Protein AF-A0A3N5SNY5-F1 (afdb_monomer_lite)

pLDDT: mean 95.53, std 6.92, range [54.91, 98.69]

Secondary structure (DSSP, 8-state):
--HHHHHHHHHHHHHHHHHHTT-HHHHHHHHHHHHHH-TT-HHHHHHHHHH-S-HHHHHHHHHHHHHH-TT-

Foldseek 3Di:
DLVLQVQLVVLLVVLVVCVVVVNLVSNLVSLVSSCVSCVLDLSSLCSNLSRDPDPVRSVVSNVSSCVSPVPD

Radius of gyration: 11.34 Å; chains: 1; bounding box: 25×27×28 Å

Sequence (72 aa):
MNSQFIEAREFIAKAREALRRGDHQSARQLGEQAAQRAPKMEDVWLILAASDPDPRQALAYARKALQLNPQS

Structure (mmCIF, N/CA/C/O backbone):
data_AF-A0A3N5SNY5-F1
#
_entry.id   AF-A0A3N5SNY5-F1
#
loop_
_atom_site.group_PDB
_atom_site.id
_atom_site.type_symbol
_atom_site.label_atom_id
_atom_site.label_alt_id
_atom_site.label_comp_id
_atom_site.label_asym_id
_atom_site.label_entity_id
_atom_site.label_seq_id
_atom_site.pdbx_PDB_ins_code
_atom_site.Cartn_x
_atom_site.Cartn_y
_atom_site.Cartn_z
_atom_site.occupancy
_atom_site.B_iso_or_equiv
_atom_site.auth_seq_id
_atom_site.auth_comp_id
_atom_site.auth_asym_id
_atom_site.auth_atom_id
_atom_site.pdbx_PDB_model_num
ATOM 1 N N . MET A 1 1 ? 14.158 0.244 -20.818 1.00 54.91 1 MET A N 1
ATOM 2 C CA . MET A 1 1 ? 13.651 0.097 -19.434 1.00 54.91 1 MET A CA 1
ATOM 3 C C . MET A 1 1 ? 12.131 0.124 -19.487 1.00 54.91 1 MET A C 1
ATOM 5 O O . MET A 1 1 ? 11.603 0.889 -20.279 1.00 54.91 1 MET A O 1
ATOM 9 N N . ASN A 1 2 ? 11.431 -0.727 -18.732 1.00 76.50 2 ASN A N 1
ATOM 10 C CA . ASN A 1 2 ? 9.967 -0.780 -18.772 1.00 76.50 2 ASN A CA 1
ATOM 11 C C . ASN A 1 2 ? 9.387 0.396 -17.961 1.00 76.50 2 ASN A C 1
ATOM 13 O O . ASN A 1 2 ? 9.383 0.341 -16.732 1.00 76.50 2 ASN A O 1
ATOM 17 N N . SER A 1 3 ? 8.965 1.474 -18.633 1.00 86.56 3 SER A N 1
ATOM 18 C CA . SER A 1 3 ? 8.559 2.742 -17.998 1.00 86.56 3 SER A CA 1
ATOM 19 C C . SER A 1 3 ? 7.457 2.573 -16.947 1.00 86.56 3 SER A C 1
ATOM 21 O O . SER A 1 3 ? 7.503 3.218 -15.905 1.00 86.56 3 SER A O 1
ATOM 23 N N . GLN A 1 4 ? 6.543 1.618 -17.144 1.00 87.62 4 GLN A N 1
ATOM 24 C CA . GLN A 1 4 ? 5.473 1.301 -16.187 1.00 87.62 4 GLN A CA 1
ATOM 25 C C . GLN A 1 4 ? 6.009 0.856 -14.819 1.00 87.62 4 GLN A C 1
ATOM 27 O O . GLN A 1 4 ? 5.429 1.164 -13.781 1.00 87.62 4 GLN A O 1
ATOM 32 N N . PHE A 1 5 ? 7.138 0.146 -14.800 1.00 90.19 5 PHE A N 1
ATOM 33 C CA . PHE A 1 5 ? 7.751 -0.331 -13.563 1.00 90.19 5 PHE A CA 1
ATOM 34 C C . PHE A 1 5 ? 8.463 0.793 -12.800 1.00 90.19 5 PHE A C 1
ATOM 36 O O . PHE A 1 5 ? 8.479 0.788 -11.570 1.00 90.19 5 PHE A O 1
ATOM 43 N N . ILE A 1 6 ? 9.030 1.766 -13.522 1.00 93.56 6 ILE A N 1
ATOM 44 C CA . ILE A 1 6 ? 9.632 2.967 -12.927 1.00 93.56 6 ILE A CA 1
ATOM 45 C C . ILE A 1 6 ? 8.531 3.822 -12.292 1.00 93.56 6 ILE A C 1
ATOM 47 O O . ILE A 1 6 ? 8.616 4.134 -11.108 1.00 93.56 6 ILE A O 1
ATOM 51 N N . GLU A 1 7 ? 7.454 4.095 -13.031 1.00 93.88 7 GLU A N 1
ATOM 52 C CA . GLU A 1 7 ? 6.295 4.844 -12.529 1.00 93.88 7 GLU A CA 1
ATOM 53 C C . GLU A 1 7 ? 5.666 4.177 -11.295 1.00 93.88 7 GLU A C 1
ATOM 55 O O . GLU A 1 7 ? 5.402 4.840 -10.294 1.00 93.88 7 GLU A O 1
ATOM 60 N N . ALA A 1 8 ? 5.483 2.850 -11.315 1.00 96.38 8 ALA A N 1
ATOM 61 C CA . ALA A 1 8 ? 4.959 2.115 -10.164 1.00 96.38 8 ALA A CA 1
ATOM 62 C C . ALA A 1 8 ? 5.837 2.282 -8.913 1.00 96.38 8 ALA A C 1
ATOM 64 O O . ALA A 1 8 ? 5.319 2.485 -7.815 1.00 96.38 8 ALA A O 1
ATOM 65 N N . ARG A 1 9 ? 7.167 2.243 -9.070 1.00 96.50 9 ARG A N 1
ATOM 66 C CA . ARG A 1 9 ? 8.110 2.463 -7.962 1.00 96.50 9 ARG A CA 1
ATOM 67 C C . ARG A 1 9 ? 8.023 3.877 -7.402 1.00 96.50 9 ARG A C 1
ATOM 69 O O . ARG A 1 9 ? 8.077 4.043 -6.185 1.00 96.50 9 ARG A O 1
ATOM 76 N N . GLU A 1 10 ? 7.862 4.881 -8.257 1.00 97.44 10 GLU A N 1
ATOM 77 C CA . GLU A 1 10 ? 7.665 6.262 -7.812 1.00 97.44 10 GLU A CA 1
ATOM 78 C C . GLU A 1 10 ? 6.361 6.427 -7.025 1.00 97.44 10 GLU A C 1
ATOM 80 O O . GLU A 1 10 ? 6.358 7.063 -5.968 1.00 97.44 10 GLU A O 1
ATOM 85 N N . PHE A 1 11 ? 5.265 5.823 -7.493 1.00 98.25 11 PHE A N 1
ATOM 86 C CA . PHE A 1 11 ? 3.998 5.830 -6.763 1.00 98.25 11 PHE A CA 1
ATOM 87 C C . PHE A 1 11 ? 4.122 5.148 -5.399 1.00 98.25 11 PHE A C 1
ATOM 89 O O . PHE A 1 11 ? 3.674 5.711 -4.402 1.00 98.25 11 PHE A O 1
ATOM 96 N N . ILE A 1 12 ? 4.802 4.001 -5.315 1.00 98.19 12 ILE A N 1
ATOM 97 C CA . ILE A 1 12 ? 5.064 3.311 -4.040 1.00 98.19 12 ILE A CA 1
ATOM 98 C C . ILE A 1 12 ? 5.897 4.181 -3.097 1.00 98.19 12 ILE A C 1
ATOM 100 O O . ILE A 1 12 ? 5.583 4.273 -1.911 1.00 98.19 12 ILE A O 1
ATOM 104 N N . ALA A 1 13 ? 6.946 4.838 -3.599 1.00 98.38 13 ALA A N 1
ATOM 105 C CA . ALA A 1 13 ? 7.789 5.705 -2.781 1.00 98.38 13 ALA A CA 1
ATOM 106 C C . ALA A 1 13 ? 6.979 6.860 -2.166 1.00 98.38 13 ALA A C 1
ATOM 108 O O . ALA A 1 13 ? 7.055 7.093 -0.956 1.00 98.38 13 ALA A O 1
ATOM 109 N N . LYS A 1 14 ? 6.138 7.517 -2.975 1.00 98.62 14 LYS A N 1
ATOM 110 C CA . LYS A 1 14 ? 5.220 8.572 -2.517 1.00 98.62 14 LYS A CA 1
ATOM 111 C C . LYS A 1 14 ? 4.167 8.027 -1.547 1.00 98.62 14 LYS A C 1
ATOM 113 O O . LYS A 1 14 ? 3.880 8.666 -0.537 1.00 98.62 14 LYS A O 1
ATOM 118 N N . ALA A 1 15 ? 3.630 6.832 -1.797 1.00 98.56 15 ALA A N 1
ATOM 119 C CA . ALA A 1 15 ? 2.641 6.207 -0.923 1.00 98.56 15 ALA A CA 1
ATOM 120 C C . ALA A 1 15 ? 3.220 5.884 0.461 1.00 98.56 15 ALA A C 1
ATOM 122 O O . ALA A 1 15 ? 2.583 6.155 1.477 1.00 98.56 15 ALA A O 1
ATOM 123 N N . ARG A 1 16 ? 4.463 5.385 0.524 1.00 98.38 16 ARG A N 1
ATOM 124 C CA . ARG A 1 16 ? 5.181 5.174 1.795 1.00 98.38 16 ARG A CA 1
ATOM 125 C C . ARG A 1 16 ? 5.368 6.474 2.567 1.00 98.38 16 ARG A C 1
ATOM 127 O O . ARG A 1 16 ? 5.341 6.469 3.793 1.00 98.38 16 ARG A O 1
ATOM 134 N N . GLU A 1 17 ? 5.607 7.582 1.875 1.00 98.62 17 GLU A N 1
ATOM 135 C CA . GLU A 1 17 ? 5.707 8.894 2.512 1.00 98.62 17 GLU A CA 1
ATOM 136 C C . GLU A 1 17 ? 4.364 9.374 3.065 1.00 98.62 17 GLU A C 1
ATOM 138 O O . GLU A 1 17 ? 4.313 9.842 4.200 1.00 98.62 17 GLU A O 1
ATOM 143 N N . ALA A 1 18 ? 3.279 9.196 2.311 1.00 98.62 18 ALA A N 1
ATOM 144 C CA . ALA A 1 18 ? 1.927 9.479 2.781 1.00 98.62 18 ALA A CA 1
ATOM 145 C C . ALA A 1 18 ? 1.572 8.655 4.035 1.00 98.62 18 ALA A C 1
ATOM 147 O O . ALA A 1 18 ? 1.161 9.239 5.036 1.00 98.62 18 ALA A O 1
ATOM 148 N N . LEU A 1 19 ? 1.860 7.344 4.047 1.00 98.38 19 LEU A N 1
ATOM 149 C CA . LEU A 1 19 ? 1.682 6.489 5.232 1.00 98.38 19 LEU A CA 1
ATOM 150 C C . LEU A 1 19 ? 2.471 6.998 6.443 1.00 98.38 19 LEU A C 1
ATOM 152 O O . LEU A 1 19 ? 1.924 7.084 7.538 1.00 98.38 19 LEU A O 1
ATOM 156 N N . ARG A 1 20 ? 3.739 7.393 6.256 1.00 98.25 20 ARG A N 1
ATOM 157 C CA . ARG A 1 20 ? 4.572 7.955 7.337 1.00 98.25 20 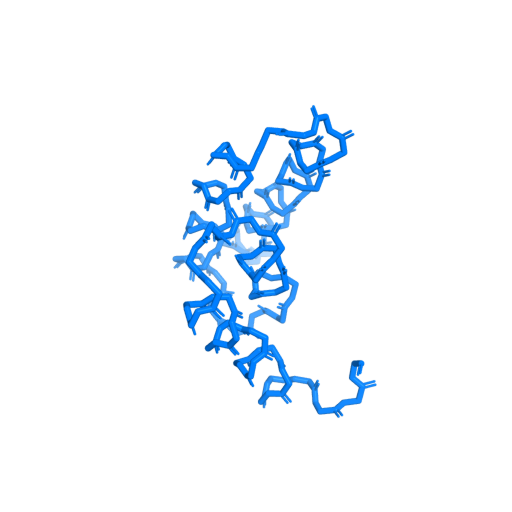ARG A CA 1
ATOM 158 C C . ARG A 1 20 ? 3.992 9.237 7.941 1.00 98.25 20 ARG A C 1
ATOM 160 O O . ARG A 1 20 ? 4.287 9.540 9.091 1.00 98.25 20 ARG A O 1
ATOM 167 N N . ARG A 1 21 ? 3.186 9.982 7.181 1.00 98.00 21 ARG A N 1
ATOM 168 C CA . ARG A 1 21 ? 2.477 11.184 7.644 1.00 98.00 21 ARG A CA 1
ATOM 169 C C . ARG A 1 21 ? 1.073 10.899 8.191 1.00 98.00 21 ARG A C 1
ATOM 171 O O . ARG A 1 21 ? 0.400 11.841 8.594 1.00 98.00 21 ARG A O 1
ATOM 178 N N . GLY A 1 22 ? 0.620 9.643 8.187 1.00 97.88 22 GLY A N 1
ATOM 179 C CA . GLY A 1 22 ? -0.751 9.268 8.551 1.00 97.88 22 GLY A CA 1
ATOM 180 C C . GLY A 1 22 ? -1.797 9.584 7.474 1.00 97.88 22 GLY A C 1
ATOM 181 O O . GLY A 1 22 ? -2.994 9.485 7.728 1.00 97.88 22 GLY A O 1
ATOM 182 N N . ASP A 1 23 ? -1.372 9.949 6.262 1.00 98.44 23 ASP A N 1
ATOM 183 C CA . ASP A 1 23 ? -2.265 10.215 5.135 1.00 98.44 23 ASP A CA 1
ATOM 184 C C . ASP A 1 23 ? -2.593 8.910 4.392 1.00 98.44 23 ASP A C 1
ATOM 186 O O . ASP A 1 23 ? -2.048 8.592 3.328 1.00 98.44 23 ASP A O 1
ATOM 190 N N . HIS A 1 24 ? -3.479 8.117 4.998 1.00 97.69 24 HIS A N 1
ATOM 191 C CA . HIS A 1 24 ? -3.914 6.833 4.447 1.00 97.69 24 HIS A CA 1
ATOM 192 C C . HIS A 1 24 ? -4.672 6.995 3.120 1.00 97.69 24 HIS A C 1
ATOM 194 O O . HIS A 1 24 ? -4.540 6.152 2.234 1.00 97.69 24 HIS A O 1
ATOM 200 N N . GLN A 1 25 ? -5.410 8.097 2.937 1.00 98.38 25 GLN A N 1
ATOM 201 C CA . GLN A 1 25 ? -6.159 8.351 1.707 1.00 98.38 25 GLN A CA 1
ATOM 202 C C . GLN A 1 25 ? -5.217 8.540 0.511 1.00 98.38 25 GLN A C 1
ATOM 204 O O . GLN A 1 25 ? -5.378 7.858 -0.504 1.00 98.38 25 GLN A O 1
ATOM 209 N N . SER A 1 26 ? -4.213 9.416 0.625 1.00 98.44 26 SER A N 1
ATOM 210 C CA . SER A 1 26 ? -3.238 9.614 -0.454 1.00 98.44 26 SER A CA 1
ATOM 211 C C . SER A 1 26 ? -2.414 8.353 -0.698 1.00 98.44 26 SER A C 1
ATOM 213 O O . SER A 1 26 ? -2.157 7.996 -1.849 1.00 98.44 26 SER A O 1
ATOM 215 N N . 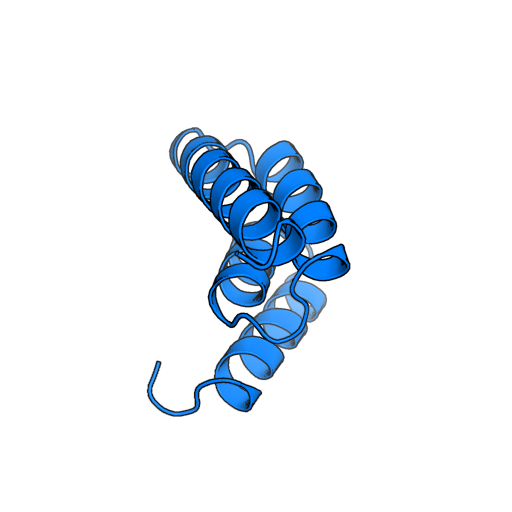ALA A 1 27 ? -2.028 7.640 0.366 1.00 98.69 27 ALA A N 1
ATOM 216 C CA . ALA A 1 27 ? -1.306 6.377 0.242 1.00 98.69 27 ALA A CA 1
ATOM 217 C C . ALA A 1 27 ? -2.092 5.337 -0.567 1.00 98.69 27 ALA A C 1
ATOM 219 O O . ALA A 1 27 ? -1.522 4.693 -1.450 1.00 98.69 27 ALA A O 1
ATOM 220 N N . ARG A 1 28 ? -3.402 5.224 -0.321 1.00 98.44 28 ARG A N 1
ATOM 221 C CA . ARG A 1 28 ? -4.287 4.327 -1.064 1.00 98.44 28 ARG A CA 1
ATOM 222 C C . ARG A 1 28 ? -4.373 4.713 -2.537 1.00 98.44 28 ARG A C 1
ATOM 224 O O . ARG A 1 28 ? -4.153 3.861 -3.391 1.00 98.44 28 ARG A O 1
ATOM 231 N N . GLN A 1 29 ? -4.627 5.985 -2.844 1.00 98.50 29 GLN A N 1
ATOM 232 C CA . GLN A 1 29 ? -4.732 6.463 -4.230 1.00 98.50 29 GLN A CA 1
ATOM 233 C C . GLN A 1 29 ? -3.443 6.206 -5.026 1.00 98.50 29 GLN A C 1
ATOM 235 O O . GLN A 1 29 ? -3.483 5.742 -6.166 1.00 98.50 29 GLN A O 1
ATOM 240 N N . LEU A 1 30 ? -2.286 6.455 -4.410 1.00 98.62 30 LEU A N 1
ATOM 241 C CA . LEU A 1 30 ? -0.982 6.167 -5.007 1.00 98.62 30 LEU A CA 1
ATOM 242 C C . LEU A 1 30 ? -0.755 4.655 -5.169 1.00 98.62 30 LEU A C 1
ATOM 244 O O . LEU A 1 30 ? -0.246 4.218 -6.201 1.00 98.62 30 LEU A O 1
ATOM 248 N N . GLY A 1 31 ? -1.171 3.843 -4.194 1.00 98.31 31 GLY A N 1
ATOM 249 C CA . GLY A 1 31 ? -1.146 2.382 -4.287 1.00 98.31 31 GLY A CA 1
ATOM 250 C C . GLY A 1 31 ? -2.003 1.845 -5.438 1.00 98.31 31 GLY A C 1
ATOM 251 O O . GLY A 1 31 ? -1.556 0.978 -6.185 1.00 98.31 31 GLY A O 1
ATOM 252 N N . GLU A 1 32 ? -3.200 2.397 -5.646 1.00 98.06 32 GLU A N 1
ATOM 253 C CA . GLU A 1 32 ? -4.096 2.030 -6.751 1.00 98.06 32 GLU A CA 1
ATOM 254 C C . GLU A 1 32 ? -3.469 2.378 -8.112 1.00 98.06 32 GLU A C 1
ATOM 256 O O . GLU A 1 32 ? -3.494 1.561 -9.037 1.00 98.06 32 GLU A O 1
ATOM 261 N N . GLN A 1 33 ? -2.826 3.546 -8.227 1.00 98.19 33 GLN A N 1
ATOM 262 C CA . GLN A 1 33 ? -2.064 3.930 -9.423 1.00 98.19 33 GLN A CA 1
ATOM 263 C C . GLN A 1 33 ? -0.887 2.979 -9.677 1.00 98.19 33 GLN A C 1
ATOM 265 O O . GLN A 1 33 ? -0.675 2.540 -10.811 1.00 98.19 33 GLN A O 1
ATOM 270 N N . ALA A 1 34 ? -0.153 2.595 -8.629 1.00 97.75 34 ALA A N 1
ATOM 271 C CA . ALA A 1 34 ? 0.929 1.621 -8.738 1.00 97.75 34 ALA A CA 1
ATOM 272 C C . ALA A 1 34 ? 0.413 0.236 -9.176 1.00 97.75 34 ALA A C 1
ATOM 274 O O . ALA A 1 34 ? 1.030 -0.406 -10.027 1.00 97.75 34 ALA A O 1
ATOM 275 N N . ALA A 1 35 ? -0.749 -0.198 -8.673 1.00 97.12 35 ALA A N 1
ATOM 276 C CA . ALA A 1 35 ? -1.379 -1.470 -9.032 1.00 97.12 35 ALA A CA 1
ATOM 277 C C . ALA A 1 35 ? -1.806 -1.547 -10.492 1.00 97.12 35 ALA A C 1
ATOM 279 O O . ALA A 1 35 ? -1.672 -2.603 -11.108 1.00 97.12 35 ALA A O 1
ATOM 280 N N . GLN A 1 36 ? -2.271 -0.437 -11.063 1.00 96.69 36 GLN A N 1
ATOM 281 C CA . GLN A 1 36 ? -2.605 -0.369 -12.486 1.00 96.69 36 GLN A CA 1
ATOM 282 C C . GLN A 1 36 ? -1.366 -0.548 -13.374 1.00 96.69 36 GLN A C 1
ATOM 284 O O . GLN A 1 36 ? -1.459 -1.133 -14.451 1.00 96.69 36 GLN A O 1
ATOM 289 N N . ARG A 1 37 ? -0.199 -0.069 -12.924 1.00 95.81 37 ARG A N 1
ATOM 290 C CA . ARG A 1 37 ? 1.058 -0.118 -13.689 1.00 95.81 37 ARG A CA 1
ATOM 291 C C . ARG A 1 37 ? 1.832 -1.418 -13.489 1.00 95.81 37 ARG A C 1
ATOM 293 O O . ARG A 1 37 ? 2.406 -1.942 -14.439 1.00 95.81 37 ARG A O 1
ATOM 300 N N . ALA A 1 38 ? 1.855 -1.944 -12.267 1.00 95.75 38 ALA A N 1
ATOM 301 C CA . ALA A 1 38 ? 2.627 -3.128 -11.906 1.00 95.75 38 ALA A CA 1
ATOM 302 C C . ALA A 1 38 ? 1.840 -4.061 -10.963 1.00 95.75 38 ALA A C 1
ATOM 304 O O . ALA A 1 38 ? 2.242 -4.270 -9.819 1.00 95.75 38 ALA A O 1
ATOM 305 N N . PRO A 1 39 ? 0.758 -4.713 -11.433 1.00 95.88 39 PRO A N 1
ATOM 306 C CA . PRO A 1 39 ? -0.094 -5.557 -10.585 1.00 95.88 39 PRO A CA 1
ATOM 307 C C . PRO A 1 39 ? 0.607 -6.815 -10.045 1.00 95.88 39 PRO A C 1
ATOM 309 O O . PRO A 1 39 ? 0.091 -7.463 -9.136 1.00 95.88 39 PRO A O 1
ATOM 312 N N . LYS A 1 40 ? 1.765 -7.183 -10.607 1.00 95.50 40 LYS A N 1
ATOM 313 C CA . LYS A 1 40 ? 2.600 -8.313 -10.164 1.00 95.50 40 LYS A CA 1
ATOM 314 C C . LYS A 1 40 ? 3.687 -7.909 -9.162 1.00 95.50 40 LYS A C 1
ATOM 316 O O . LYS A 1 40 ? 4.493 -8.749 -8.782 1.00 95.50 40 LYS A O 1
ATOM 321 N N . MET A 1 41 ? 3.751 -6.636 -8.777 1.00 95.19 41 MET A N 1
ATOM 322 C CA . MET A 1 41 ? 4.701 -6.155 -7.784 1.00 95.19 41 MET A CA 1
ATOM 323 C C . MET A 1 41 ? 4.075 -6.276 -6.397 1.00 95.19 41 MET A C 1
ATOM 325 O O . MET A 1 41 ? 3.007 -5.731 -6.142 1.00 95.19 41 MET A O 1
ATOM 329 N N . GLU A 1 42 ? 4.743 -7.004 -5.515 1.00 96.69 42 GLU A N 1
ATOM 330 C CA . GLU A 1 42 ? 4.285 -7.263 -4.152 1.00 96.69 42 GLU A CA 1
ATOM 331 C C . GLU A 1 42 ? 4.091 -5.974 -3.336 1.00 96.69 42 GLU A C 1
ATOM 333 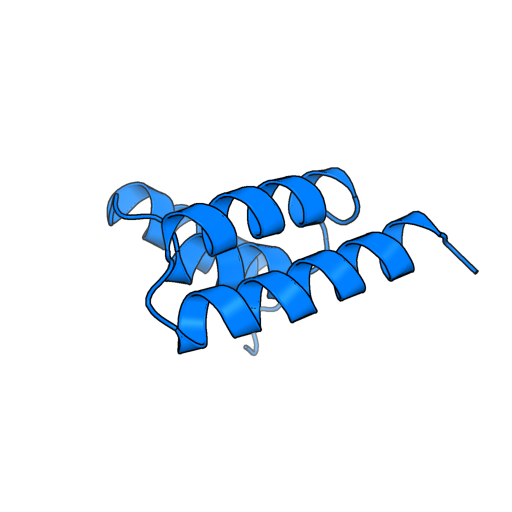O O . GLU A 1 42 ? 3.022 -5.768 -2.764 1.00 96.69 42 GLU A O 1
ATOM 338 N N . ASP A 1 43 ? 5.084 -5.076 -3.366 1.00 96.75 43 ASP A N 1
ATOM 339 C CA . ASP A 1 43 ? 5.095 -3.799 -2.637 1.00 96.75 43 ASP A CA 1
ATOM 340 C C . ASP A 1 43 ? 3.805 -2.985 -2.816 1.00 96.75 43 ASP A C 1
ATOM 342 O O . ASP A 1 43 ? 3.344 -2.331 -1.883 1.00 96.75 43 ASP A O 1
ATOM 346 N N . VAL A 1 44 ? 3.196 -3.040 -4.003 1.00 97.62 44 VAL A N 1
ATOM 347 C CA . VAL A 1 44 ? 1.917 -2.381 -4.294 1.00 97.62 44 VAL A CA 1
ATOM 348 C C . VAL A 1 44 ? 0.820 -2.855 -3.343 1.00 97.62 44 VAL A C 1
ATOM 350 O O . VAL A 1 44 ? 0.065 -2.052 -2.795 1.00 97.62 44 VAL A O 1
ATOM 353 N N . TRP A 1 45 ? 0.714 -4.167 -3.158 1.00 98.25 45 TRP A N 1
ATOM 354 C CA . TRP A 1 45 ? -0.344 -4.781 -2.366 1.00 98.25 45 TRP A CA 1
ATOM 355 C C . TRP A 1 45 ? -0.115 -4.571 -0.875 1.00 98.25 45 TRP A C 1
ATOM 357 O O . TRP A 1 45 ? -1.083 -4.378 -0.146 1.00 98.25 45 TRP A O 1
ATOM 367 N N . LEU A 1 46 ? 1.142 -4.514 -0.431 1.00 97.94 46 LEU A N 1
ATOM 368 C CA . LEU A 1 46 ? 1.472 -4.134 0.943 1.00 97.94 46 LEU A CA 1
ATOM 369 C C . LEU A 1 46 ? 1.073 -2.683 1.246 1.00 97.94 46 LEU A C 1
ATOM 371 O O . LEU A 1 46 ? 0.507 -2.410 2.303 1.00 97.94 46 LEU A O 1
ATOM 375 N N . ILE A 1 47 ? 1.295 -1.756 0.307 1.00 98.31 47 ILE A N 1
ATOM 376 C CA . ILE A 1 47 ? 0.842 -0.364 0.448 1.00 98.31 47 ILE A CA 1
ATOM 377 C C . ILE A 1 47 ? -0.679 -0.284 0.537 1.00 98.31 47 ILE A C 1
ATOM 379 O O . ILE A 1 47 ? -1.204 0.399 1.416 1.00 98.31 47 ILE A O 1
ATOM 383 N N . LEU A 1 48 ? -1.390 -0.988 -0.344 1.00 98.44 48 LEU A N 1
ATOM 384 C CA . LEU A 1 48 ? -2.851 -1.028 -0.317 1.00 98.44 48 LEU A CA 1
ATOM 385 C C . LEU A 1 48 ? -3.375 -1.646 0.986 1.00 98.44 48 LEU A C 1
ATOM 387 O O . LEU A 1 48 ? -4.292 -1.103 1.592 1.00 98.44 48 LEU A O 1
ATOM 391 N N . ALA A 1 49 ? -2.749 -2.718 1.476 1.00 98.38 49 ALA A N 1
ATOM 392 C CA . ALA A 1 49 ? -3.099 -3.325 2.758 1.00 98.38 49 ALA A CA 1
ATOM 393 C C . ALA A 1 49 ? -2.915 -2.357 3.940 1.00 98.38 49 ALA A C 1
ATOM 395 O O . ALA A 1 49 ? -3.757 -2.313 4.830 1.00 98.38 49 ALA A O 1
ATOM 396 N N . ALA A 1 50 ? -1.844 -1.560 3.941 1.00 98.12 50 ALA A N 1
ATOM 397 C CA . ALA A 1 50 ? -1.546 -0.605 5.011 1.00 98.12 50 ALA A CA 1
ATOM 398 C C . ALA A 1 50 ? -2.363 0.703 4.943 1.00 98.12 50 ALA A C 1
ATOM 400 O O . ALA A 1 50 ? -2.361 1.487 5.895 1.00 98.12 50 ALA A O 1
ATOM 401 N N . SER A 1 51 ? -3.015 0.981 3.812 1.00 98.25 51 SER A N 1
ATOM 402 C CA . SER A 1 51 ? -3.735 2.238 3.569 1.00 98.25 51 SER A CA 1
ATOM 403 C C . SER A 1 51 ? -5.254 2.091 3.520 1.00 98.25 51 SER A C 1
ATOM 405 O O . SER A 1 51 ? -5.950 3.096 3.664 1.00 98.25 51 SER A O 1
ATOM 407 N N . ASP A 1 52 ? -5.790 0.882 3.330 1.00 98.00 52 ASP A N 1
ATOM 408 C CA . ASP A 1 52 ? -7.236 0.681 3.256 1.00 98.00 52 ASP A CA 1
ATOM 409 C C . ASP A 1 52 ? -7.888 0.715 4.655 1.00 98.00 52 ASP A C 1
ATOM 411 O O . ASP A 1 52 ? -7.481 -0.049 5.534 1.00 98.00 52 ASP A O 1
ATOM 415 N N . PRO A 1 53 ? -8.899 1.575 4.890 1.00 96.94 53 PRO A N 1
ATOM 416 C CA . PRO A 1 53 ? -9.617 1.610 6.162 1.00 96.94 53 PRO A CA 1
ATOM 417 C C . PRO A 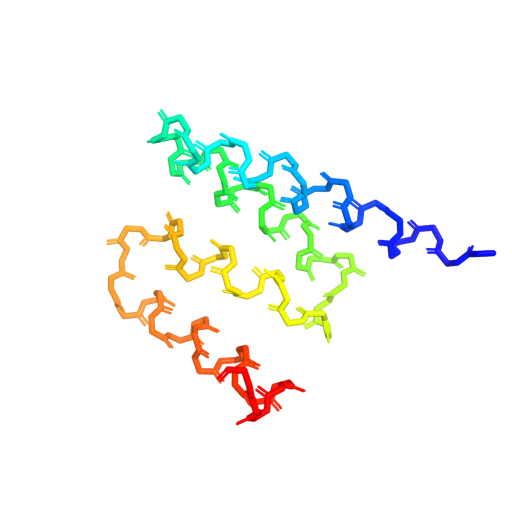1 53 ? -10.553 0.408 6.374 1.00 96.94 53 PRO A C 1
ATOM 419 O O . PRO A 1 53 ? -10.960 0.168 7.511 1.00 96.94 53 PRO A O 1
ATOM 422 N N . ASP A 1 54 ? -10.923 -0.340 5.325 1.00 97.88 54 ASP A N 1
ATOM 423 C CA . ASP A 1 54 ? -11.722 -1.559 5.471 1.00 97.88 54 ASP A CA 1
ATOM 424 C C . ASP A 1 54 ? -10.810 -2.761 5.791 1.00 97.88 54 ASP A C 1
ATOM 426 O O . ASP A 1 54 ? -10.045 -3.210 4.928 1.00 97.88 54 ASP A O 1
ATOM 430 N N . PRO A 1 55 ? -10.914 -3.364 6.993 1.00 96.94 55 PRO A N 1
ATOM 431 C CA . PRO A 1 55 ? -10.062 -4.482 7.390 1.00 96.94 55 PRO A CA 1
ATOM 432 C C . PRO A 1 55 ? -10.224 -5.722 6.499 1.00 96.94 55 PRO A C 1
ATOM 434 O O . PRO A 1 55 ? -9.280 -6.503 6.351 1.00 96.94 55 PRO A O 1
ATOM 437 N N . ARG A 1 56 ? -11.394 -5.932 5.880 1.00 98.12 56 ARG A N 1
ATOM 438 C CA . ARG A 1 56 ? -11.608 -7.061 4.958 1.00 98.12 56 ARG A CA 1
ATOM 439 C C . ARG A 1 56 ? -10.854 -6.843 3.654 1.00 98.12 56 ARG A C 1
ATOM 441 O O . ARG A 1 56 ? -10.243 -7.778 3.132 1.00 98.12 56 ARG A O 1
ATOM 448 N N . GLN A 1 57 ? -10.873 -5.611 3.156 1.00 98.06 57 GLN A N 1
ATOM 449 C CA . GLN A 1 57 ? -10.178 -5.230 1.936 1.00 98.06 57 GLN A CA 1
ATOM 450 C C . GLN A 1 57 ? -8.658 -5.221 2.147 1.00 98.06 57 GLN A C 1
ATOM 452 O O . GLN A 1 57 ? -7.924 -5.791 1.336 1.00 98.06 57 GLN A O 1
ATOM 457 N N . ALA A 1 58 ? -8.194 -4.692 3.283 1.00 98.00 58 ALA A N 1
ATOM 458 C CA . ALA A 1 58 ? -6.795 -4.745 3.696 1.00 98.00 58 ALA A CA 1
ATOM 459 C C . ALA A 1 58 ? -6.269 -6.189 3.772 1.00 98.00 58 ALA A C 1
ATOM 461 O O . ALA A 1 58 ? -5.209 -6.503 3.223 1.00 98.00 58 ALA A O 1
ATOM 462 N N . LEU A 1 59 ? -7.043 -7.105 4.369 1.00 98.31 59 LEU A N 1
ATOM 463 C CA . LEU A 1 59 ? -6.696 -8.528 4.422 1.00 98.31 59 LEU A CA 1
ATOM 464 C C . LEU A 1 59 ? -6.609 -9.157 3.024 1.00 98.31 59 LEU A C 1
ATOM 466 O O . LEU A 1 59 ? -5.719 -9.971 2.768 1.00 98.31 59 LEU A O 1
ATOM 470 N N . ALA A 1 60 ? -7.516 -8.801 2.113 1.00 98.25 60 ALA A N 1
ATOM 471 C CA . ALA A 1 60 ? -7.473 -9.293 0.739 1.00 98.25 60 ALA A CA 1
ATOM 472 C C . ALA A 1 60 ? -6.192 -8.842 0.015 1.00 98.25 60 ALA A C 1
ATOM 474 O O . ALA A 1 60 ? -5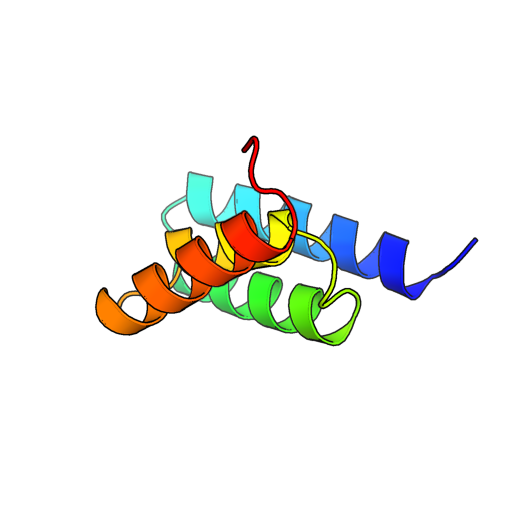.567 -9.646 -0.681 1.00 98.25 60 ALA A O 1
ATOM 475 N N . TYR A 1 61 ? -5.758 -7.597 0.223 1.00 98.25 61 TYR A N 1
ATOM 476 C CA . TYR A 1 61 ? -4.494 -7.101 -0.321 1.00 98.25 61 TYR A CA 1
ATOM 477 C C . TYR A 1 61 ? -3.278 -7.802 0.288 1.00 98.25 61 TYR A C 1
ATOM 479 O O . TYR A 1 61 ? -2.414 -8.256 -0.461 1.00 98.25 61 TYR A O 1
ATOM 487 N N . ALA A 1 62 ? -3.241 -7.990 1.609 1.00 97.75 62 ALA A N 1
ATOM 488 C CA . ALA A 1 62 ? -2.158 -8.716 2.273 1.00 97.75 62 ALA A CA 1
ATOM 489 C C . ALA A 1 62 ? -2.031 -10.160 1.750 1.00 97.75 62 ALA A C 1
ATOM 491 O O . ALA A 1 62 ? -0.937 -10.627 1.439 1.00 97.75 62 ALA A O 1
ATOM 492 N N . ARG A 1 63 ? -3.159 -10.856 1.552 1.00 97.81 63 ARG A N 1
ATOM 493 C CA . ARG A 1 63 ? -3.168 -12.193 0.933 1.00 97.81 63 ARG A CA 1
ATOM 494 C C . ARG A 1 63 ? -2.612 -12.178 -0.486 1.00 97.81 63 ARG A C 1
ATOM 496 O O . ARG A 1 63 ? -1.911 -13.107 -0.872 1.00 97.81 63 ARG A O 1
ATOM 503 N N . LYS A 1 64 ? -2.915 -11.139 -1.265 1.00 97.31 64 LYS A N 1
ATOM 504 C CA . LYS A 1 64 ? -2.394 -10.996 -2.626 1.00 97.31 64 LYS A CA 1
ATOM 505 C C . LYS A 1 64 ? -0.888 -10.726 -2.649 1.00 97.31 64 LYS A C 1
ATOM 507 O O . LYS A 1 64 ? -0.208 -11.276 -3.509 1.00 97.31 64 LYS A O 1
ATOM 512 N N . ALA A 1 65 ? -0.368 -9.946 -1.699 1.00 97.38 65 ALA A N 1
ATOM 513 C CA . ALA A 1 65 ? 1.074 -9.774 -1.518 1.00 97.38 65 ALA A CA 1
ATOM 514 C C . ALA A 1 65 ? 1.757 -11.131 -1.274 1.00 97.38 65 ALA A C 1
ATOM 516 O O . ALA A 1 65 ? 2.638 -11.516 -2.037 1.00 97.38 65 ALA A O 1
ATOM 517 N N . LEU A 1 66 ? 1.242 -11.922 -0.325 1.00 96.69 66 LEU A N 1
ATOM 518 C CA . LEU A 1 66 ? 1.761 -13.263 -0.020 1.00 96.69 66 LEU A CA 1
ATOM 519 C C . LEU A 1 66 ? 1.662 -14.245 -1.198 1.00 96.69 66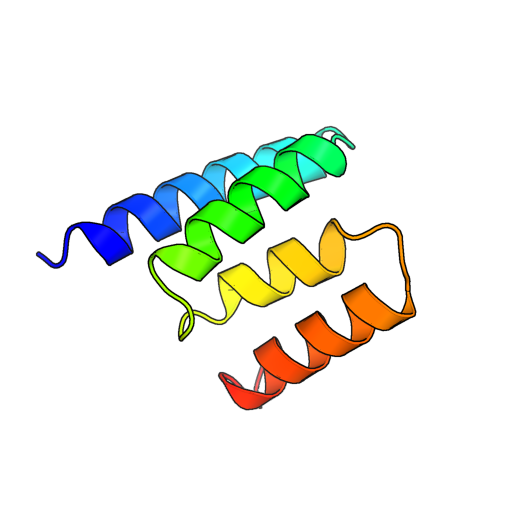 LEU A C 1
ATOM 521 O O . LEU A 1 66 ? 2.511 -15.115 -1.354 1.00 96.69 66 LEU A O 1
ATOM 525 N N . GLN A 1 67 ? 0.644 -14.128 -2.055 1.00 96.62 67 GLN A N 1
ATOM 526 C CA . GLN A 1 67 ? 0.557 -14.940 -3.276 1.00 96.62 67 GLN A CA 1
ATOM 527 C C . GLN A 1 67 ? 1.663 -14.607 -4.286 1.00 96.62 67 GLN A C 1
ATOM 529 O O . GLN A 1 67 ? 2.083 -15.487 -5.035 1.00 96.62 67 GLN A O 1
ATOM 534 N N . LEU A 1 68 ? 2.107 -13.348 -4.339 1.00 95.69 68 LEU A N 1
ATOM 535 C CA . LEU A 1 68 ? 3.185 -12.906 -5.227 1.00 95.69 68 LEU A CA 1
ATOM 536 C C . LEU A 1 68 ? 4.565 -13.210 -4.644 1.00 95.69 68 LEU A C 1
ATOM 538 O O . LEU A 1 68 ? 5.464 -13.589 -5.392 1.00 95.69 68 LEU A O 1
ATOM 542 N N . ASN A 1 69 ? 4.715 -13.064 -3.329 1.00 93.38 69 ASN A N 1
ATOM 543 C CA . ASN A 1 69 ? 5.920 -13.406 -2.593 1.00 93.38 69 ASN A CA 1
ATOM 544 C C . ASN A 1 69 ? 5.562 -14.114 -1.271 1.00 93.38 69 ASN A C 1
ATOM 546 O O . ASN A 1 69 ? 5.310 -13.459 -0.259 1.00 93.38 69 ASN A O 1
ATOM 550 N N . PRO A 1 70 ? 5.558 -15.458 -1.253 1.00 88.44 70 PRO A N 1
ATOM 551 C CA . PRO A 1 70 ? 5.198 -16.233 -0.063 1.00 88.44 70 PRO A CA 1
ATOM 552 C C . PRO A 1 70 ? 6.196 -16.145 1.097 1.00 88.44 70 PRO A C 1
ATOM 554 O O . PRO A 1 70 ? 5.906 -16.664 2.170 1.00 88.44 70 PRO A O 1
ATOM 557 N N . GLN A 1 71 ? 7.380 -15.566 0.871 1.00 87.31 71 GLN A N 1
ATOM 558 C CA . GLN A 1 71 ? 8.451 -15.452 1.867 1.00 87.31 71 GLN A CA 1
ATOM 559 C C . GLN A 1 71 ? 8.533 -14.064 2.517 1.00 87.31 71 GLN A C 1
ATOM 561 O O . GLN A 1 71 ? 9.473 -13.823 3.275 1.00 87.31 71 GLN A O 1
ATOM 566 N N . SER A 1 72 ? 7.611 -13.155 2.185 1.00 67.19 72 SER A N 1
ATOM 567 C CA . SER A 1 72 ? 7.581 -11.810 2.763 1.00 67.19 72 SER A CA 1
ATOM 568 C C . SER A 1 72 ? 7.248 -11.787 4.252 1.00 67.19 72 SER A C 1
ATOM 570 O O . SER A 1 72 ? 6.549 -12.701 4.743 1.00 67.19 72 SER A O 1
#